Protein AF-A0A924SF98-F1 (afdb_monomer_lite)

Secondary structure (DSSP, 8-state):
--SSSHHHHHHHHHH-----TT---B-TTSPEEPTTS-EEE---SSS---GGGTHHHHHHHHHHHHHHHHHHHHHHH--

pLDDT: mean 74.38, std 15.37, range [48.28, 91.75]

Foldseek 3Di:
DPPPVVVVVVVVVVVVPVPPLPPQDLDPQRFGAASVRHTQDRADPVRGDDCVSRVVVSVVVVVVVVVVVVVVVVVVVVD

Sequence (79 aa):
MRRLLTCTTALSVALATPFPLFAQVVAEDGSVLAADGTVLCLPTVEAPCVVEDYVEQAKAIEDAMAIAAAAAAQTEADA

Radius of gyration: 17.99 Å; chains: 1; bounding box: 39×20×58 Å

Structure (mmCIF, N/CA/C/O backbone):
data_AF-A0A924SF98-F1
#
_entry.id   AF-A0A924SF98-F1
#
loop_
_atom_site.group_PDB
_atom_site.id
_atom_site.type_symbol
_atom_site.label_atom_id
_atom_site.label_alt_id
_atom_site.label_comp_id
_atom_site.label_asym_id
_atom_site.label_entity_id
_atom_site.label_seq_id
_atom_site.pdbx_PDB_ins_code
_atom_site.Cartn_x
_atom_site.Cartn_y
_atom_site.Cartn_z
_atom_site.occupancy
_atom_site.B_iso_or_equiv
_atom_site.auth_seq_id
_atom_site.auth_comp_id
_atom_site.auth_asym_id
_atom_site.auth_atom_id
_atom_site.pdbx_PDB_model_num
ATOM 1 N N . MET A 1 1 ? -29.922 -2.339 37.167 1.00 48.28 1 MET A N 1
ATOM 2 C CA . MET A 1 1 ? -29.531 -2.901 35.856 1.00 48.28 1 MET A CA 1
ATOM 3 C C . MET A 1 1 ? -28.756 -1.848 35.059 1.00 48.28 1 MET A C 1
ATOM 5 O O . MET A 1 1 ? -29.327 -1.192 34.208 1.00 48.28 1 MET A O 1
ATOM 9 N N . ARG A 1 2 ? -27.483 -1.594 35.398 1.00 52.12 2 ARG A N 1
ATOM 10 C CA . ARG A 1 2 ? -26.694 -0.471 34.834 1.00 52.12 2 ARG A CA 1
ATOM 11 C C . ARG A 1 2 ? -25.350 -0.909 34.227 1.00 52.12 2 ARG A C 1
ATOM 13 O O . ARG A 1 2 ? -24.533 -0.069 33.897 1.00 52.12 2 ARG A O 1
ATOM 20 N N . ARG A 1 3 ? -25.121 -2.226 34.119 1.00 54.06 3 ARG A N 1
ATOM 21 C CA . ARG A 1 3 ? -23.836 -2.836 33.719 1.00 54.06 3 ARG A CA 1
ATOM 22 C C . ARG A 1 3 ? -23.804 -3.374 32.282 1.00 54.06 3 ARG A C 1
ATOM 24 O O . ARG A 1 3 ? -22.763 -3.837 31.851 1.00 54.06 3 ARG A O 1
ATOM 31 N N . LEU A 1 4 ? -24.924 -3.330 31.555 1.00 55.72 4 LEU A N 1
ATOM 32 C CA . LEU A 1 4 ? -25.007 -3.882 30.194 1.00 55.72 4 LEU A CA 1
ATOM 33 C C . LEU A 1 4 ? -24.650 -2.869 29.094 1.00 55.72 4 LEU A C 1
ATOM 35 O O . LEU A 1 4 ? -24.304 -3.283 27.998 1.00 55.72 4 LEU A O 1
ATOM 39 N N . LEU A 1 5 ? -24.685 -1.562 29.379 1.00 56.12 5 LEU A N 1
ATOM 40 C CA . LEU A 1 5 ? -24.408 -0.525 28.373 1.00 56.12 5 LEU A CA 1
ATOM 41 C C . LEU A 1 5 ? -22.908 -0.261 28.158 1.00 56.12 5 LEU A C 1
ATOM 43 O O . LEU A 1 5 ? -22.516 0.213 27.099 1.00 56.12 5 LEU A O 1
ATOM 47 N N . THR A 1 6 ? -22.060 -0.602 29.130 1.00 56.91 6 THR A N 1
ATOM 48 C CA . THR A 1 6 ? -20.598 -0.434 29.035 1.00 56.91 6 THR A CA 1
ATOM 49 C C . THR A 1 6 ? -19.913 -1.515 28.199 1.00 56.91 6 THR A C 1
ATOM 51 O O . THR A 1 6 ? -18.773 -1.338 27.791 1.00 56.91 6 THR A O 1
ATOM 54 N N . CYS A 1 7 ? -20.575 -2.648 27.944 1.00 55.84 7 CYS A N 1
ATOM 55 C CA . CYS A 1 7 ? -19.985 -3.739 27.165 1.00 55.84 7 CYS A CA 1
ATOM 56 C C . CYS A 1 7 ? -20.054 -3.485 25.657 1.00 55.84 7 CYS A C 1
ATOM 58 O O . CYS A 1 7 ? -19.186 -3.944 24.925 1.00 55.84 7 CYS A O 1
ATOM 60 N N . THR A 1 8 ? -21.054 -2.737 25.191 1.00 57.66 8 THR A N 1
ATOM 61 C CA . THR A 1 8 ? -21.240 -2.441 23.767 1.00 57.66 8 THR A CA 1
ATOM 62 C C . THR A 1 8 ? -20.123 -1.574 23.194 1.00 57.66 8 THR A C 1
ATOM 64 O O . THR A 1 8 ? -19.643 -1.882 22.114 1.00 57.66 8 THR A O 1
ATOM 67 N N . THR A 1 9 ? -19.640 -0.558 23.915 1.00 57.53 9 THR A N 1
ATOM 68 C CA . THR A 1 9 ? -18.545 0.304 23.431 1.00 57.53 9 THR A CA 1
ATOM 69 C C . THR A 1 9 ? -17.216 -0.444 23.355 1.00 57.53 9 THR A C 1
ATOM 71 O O . THR A 1 9 ? -16.524 -0.366 22.345 1.00 57.53 9 THR A O 1
ATOM 74 N N . ALA A 1 10 ? -16.893 -1.250 24.369 1.00 55.38 10 ALA A N 1
ATOM 75 C CA . ALA A 1 10 ? -15.692 -2.085 24.356 1.00 55.38 10 ALA A CA 1
ATOM 76 C C . ALA A 1 10 ? -15.718 -3.130 23.225 1.00 55.38 10 ALA A C 1
ATOM 78 O O . ALA A 1 10 ? -14.685 -3.423 22.628 1.00 55.38 10 ALA A O 1
ATOM 79 N N . LEU A 1 11 ? -16.899 -3.672 22.903 1.00 55.88 11 LEU A N 1
ATOM 80 C CA . LEU A 1 11 ? -17.053 -4.630 21.811 1.00 55.88 11 LEU A CA 1
ATOM 81 C C . LEU A 1 11 ? -16.947 -3.955 20.431 1.00 55.88 11 LEU A C 1
ATOM 83 O O . LEU A 1 11 ? -16.365 -4.549 19.532 1.00 55.88 11 LEU A O 1
ATOM 87 N N . SER A 1 12 ? -17.429 -2.716 20.268 1.00 58.94 12 SER A N 1
ATOM 88 C CA . SER A 1 12 ? -17.251 -1.931 19.034 1.00 58.94 12 SER A CA 1
ATOM 89 C C . SER A 1 12 ? -15.778 -1.653 18.729 1.00 58.94 12 SER A C 1
ATOM 91 O O . SER A 1 12 ? -15.362 -1.771 17.582 1.00 58.94 12 SER A O 1
ATOM 93 N N . VAL A 1 13 ? -14.975 -1.355 19.757 1.00 60.00 13 VAL A N 1
ATOM 94 C CA . VAL A 1 13 ? -13.519 -1.170 19.616 1.00 60.00 13 VAL A CA 1
ATOM 95 C C . VAL A 1 13 ? -12.815 -2.501 19.334 1.00 60.00 13 VAL A C 1
ATOM 97 O O . VAL A 1 13 ? -11.858 -2.546 18.572 1.00 60.00 13 VAL A O 1
ATOM 100 N N . ALA A 1 14 ? -13.303 -3.611 19.895 1.00 55.19 14 ALA A N 1
ATOM 101 C CA . ALA A 1 14 ? -12.730 -4.934 19.647 1.00 55.19 14 ALA A CA 1
ATOM 102 C C . ALA A 1 14 ? -13.086 -5.514 18.262 1.00 55.19 14 ALA A C 1
ATOM 104 O O . ALA A 1 14 ? -12.285 -6.258 17.700 1.00 55.19 14 ALA A O 1
ATOM 105 N N . LEU A 1 15 ? -14.266 -5.191 17.710 1.00 56.31 15 LEU A N 1
ATOM 106 C CA . LEU A 1 15 ? -14.663 -5.536 16.335 1.00 56.31 15 LEU A CA 1
ATOM 107 C C . LEU A 1 15 ? -14.165 -4.541 15.285 1.00 56.31 15 LEU A C 1
ATOM 109 O O . LEU A 1 15 ? -14.208 -4.866 14.099 1.00 56.31 15 LEU A O 1
ATOM 113 N N . ALA A 1 16 ? -13.599 -3.403 15.688 1.00 57.41 16 ALA A N 1
ATOM 114 C CA . ALA A 1 16 ? -12.614 -2.694 14.878 1.00 57.41 16 ALA A CA 1
ATOM 115 C C . ALA A 1 16 ? -11.308 -3.511 14.840 1.00 57.41 16 ALA A C 1
ATOM 117 O O . ALA A 1 16 ? -10.221 -3.027 15.140 1.00 57.41 16 ALA A O 1
ATOM 118 N N . THR A 1 17 ? -11.412 -4.800 14.510 1.00 51.25 17 THR A N 1
ATOM 119 C CA . THR A 1 17 ? -10.263 -5.597 14.125 1.00 51.25 17 THR A CA 1
ATOM 120 C C . THR A 1 17 ? -9.650 -4.881 12.931 1.00 51.25 17 THR A C 1
ATOM 122 O O . THR A 1 17 ? -10.362 -4.709 11.934 1.00 51.25 17 THR A O 1
ATOM 125 N N . PRO A 1 18 ? -8.377 -4.456 12.990 1.00 54.78 18 PRO A N 1
ATOM 126 C CA . PRO A 1 18 ? -7.694 -4.040 11.787 1.00 54.78 18 PRO A CA 1
ATOM 127 C C . PRO A 1 18 ? -7.713 -5.278 10.898 1.00 54.78 18 PRO A C 1
ATOM 129 O O . PRO A 1 18 ? -7.059 -6.279 11.199 1.00 54.78 18 PRO A O 1
ATOM 132 N N . PHE A 1 19 ? -8.537 -5.263 9.847 1.00 50.28 19 PHE A N 1
ATOM 133 C CA . PHE A 1 19 ? -8.336 -6.192 8.746 1.00 50.28 19 PHE A CA 1
ATOM 134 C C . PHE A 1 19 ? -6.838 -6.148 8.440 1.00 50.28 19 PHE A C 1
ATOM 136 O O . PHE A 1 19 ? -6.279 -5.046 8.454 1.00 50.28 19 PHE A O 1
ATOM 143 N N . PRO A 1 20 ? -6.160 -7.299 8.281 1.00 51.00 20 PRO A N 1
ATOM 144 C CA . PRO A 1 20 ? -4.719 -7.297 8.088 1.00 51.00 20 PRO A CA 1
ATOM 145 C C . PRO A 1 20 ? -4.402 -6.307 6.967 1.00 51.00 20 PRO A C 1
ATOM 147 O O . PRO A 1 20 ? -4.843 -6.502 5.838 1.00 51.00 20 PRO A O 1
ATOM 150 N N . LEU A 1 21 ? -3.688 -5.227 7.309 1.00 52.91 21 LEU A N 1
ATOM 151 C CA . LEU A 1 21 ? -3.437 -4.066 6.439 1.00 52.91 21 LEU A CA 1
ATOM 152 C C . LEU A 1 21 ? -2.678 -4.439 5.153 1.00 52.91 21 LEU A C 1
ATOM 154 O O . LEU A 1 21 ? -2.566 -3.644 4.234 1.00 52.91 21 LEU A O 1
ATOM 158 N N . PHE A 1 22 ? -2.213 -5.685 5.066 1.00 49.22 22 PHE A N 1
ATOM 159 C CA . PHE A 1 22 ? -1.615 -6.302 3.887 1.00 49.22 22 PHE A CA 1
ATOM 160 C C . PHE A 1 22 ? -2.627 -6.844 2.870 1.00 49.22 22 PHE A C 1
ATOM 162 O O . PHE A 1 22 ? -2.221 -7.433 1.869 1.00 49.22 22 PHE A O 1
ATOM 169 N N . ALA A 1 23 ? -3.931 -6.670 3.089 1.00 52.09 23 ALA A N 1
ATOM 170 C CA . ALA A 1 23 ? -4.925 -6.845 2.041 1.00 52.09 23 ALA A CA 1
ATOM 171 C C . ALA A 1 23 ? -4.805 -5.670 1.057 1.00 52.09 23 ALA A C 1
ATOM 173 O O . ALA A 1 23 ? -5.636 -4.769 1.059 1.00 52.09 23 ALA A O 1
ATOM 174 N N . GLN A 1 24 ? -3.742 -5.656 0.245 1.00 59.97 24 GLN A N 1
ATOM 175 C CA . GLN A 1 24 ? -3.653 -4.768 -0.911 1.00 59.97 24 GLN A CA 1
ATOM 176 C C . GLN A 1 24 ? -4.905 -5.008 -1.753 1.00 59.97 24 GLN A C 1
ATOM 178 O O . GLN A 1 24 ? -5.094 -6.093 -2.311 1.00 59.97 24 GLN A O 1
ATOM 183 N N . VAL A 1 25 ? -5.810 -4.031 -1.764 1.00 64.69 25 VAL A N 1
ATOM 184 C CA . VAL A 1 25 ? -7.059 -4.138 -2.508 1.00 64.69 25 VAL A CA 1
ATOM 185 C C . VAL A 1 25 ? -6.697 -3.936 -3.968 1.00 64.69 25 VAL A C 1
ATOM 187 O O . VAL A 1 25 ? -6.393 -2.829 -4.403 1.00 64.69 25 VAL A O 1
ATOM 190 N N . VAL A 1 26 ? -6.687 -5.036 -4.712 1.00 77.12 26 VAL A N 1
ATOM 191 C CA . VAL A 1 26 ? -6.721 -4.979 -6.167 1.00 77.12 26 VAL A CA 1
ATOM 192 C C . VAL A 1 26 ? -8.170 -4.699 -6.543 1.00 77.12 26 VAL A C 1
ATOM 194 O O . VAL A 1 26 ? -9.053 -5.484 -6.187 1.00 77.12 26 VAL A O 1
ATOM 197 N N . ALA A 1 27 ? -8.435 -3.566 -7.190 1.00 83.31 27 ALA A N 1
ATOM 198 C CA . ALA A 1 27 ? -9.789 -3.250 -7.629 1.00 83.31 27 ALA A CA 1
ATOM 199 C C . ALA A 1 27 ? -10.195 -4.135 -8.826 1.00 83.31 27 ALA A C 1
ATOM 201 O O . ALA A 1 27 ? -9.375 -4.855 -9.396 1.00 83.31 27 ALA A O 1
ATOM 202 N N . GLU A 1 28 ? -11.473 -4.108 -9.213 1.00 82.69 28 GLU A N 1
ATOM 203 C CA . GLU A 1 28 ? -12.007 -4.983 -10.275 1.00 82.69 28 GLU A CA 1
ATOM 204 C C . GLU A 1 28 ? -11.333 -4.773 -11.642 1.00 82.69 28 GLU A C 1
ATOM 206 O O . GLU A 1 28 ? -11.312 -5.680 -12.473 1.00 82.69 28 GLU A O 1
ATOM 211 N N . ASP A 1 29 ? -10.760 -3.590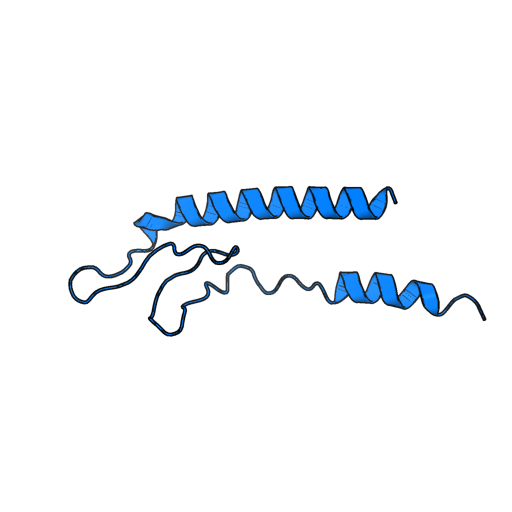 -11.863 1.00 80.75 29 ASP A N 1
ATOM 212 C CA . ASP A 1 29 ? -9.995 -3.225 -13.056 1.00 80.75 29 ASP A CA 1
ATOM 213 C C . ASP A 1 29 ? -8.510 -3.630 -12.985 1.00 80.75 29 ASP A C 1
ATOM 215 O O . ASP A 1 29 ? -7.759 -3.404 -13.933 1.00 80.75 29 ASP A O 1
ATOM 219 N N . GLY A 1 30 ? -8.078 -4.247 -11.882 1.00 83.50 30 GLY A N 1
ATOM 220 C CA . GLY A 1 30 ? -6.692 -4.637 -11.641 1.00 83.50 30 GLY A CA 1
ATOM 221 C C . GLY A 1 30 ? -5.822 -3.530 -11.045 1.00 83.50 30 GLY A C 1
ATOM 222 O O . GLY A 1 30 ? -4.625 -3.754 -10.866 1.00 83.50 30 GLY A O 1
ATOM 223 N N . SER A 1 31 ? -6.378 -2.355 -10.734 1.00 88.06 31 SER A N 1
ATOM 224 C CA . SER A 1 31 ? -5.622 -1.282 -10.083 1.00 88.06 31 SER A CA 1
ATOM 225 C C . SER A 1 31 ? -5.179 -1.672 -8.673 1.00 88.06 31 SER A C 1
ATOM 227 O O . SER A 1 31 ? -5.906 -2.322 -7.923 1.00 88.06 31 SER A O 1
ATOM 229 N N . VAL A 1 32 ? -3.964 -1.266 -8.310 1.00 88.25 32 VAL A N 1
ATOM 230 C CA . VAL A 1 32 ? -3.416 -1.430 -6.964 1.00 88.25 32 VAL A CA 1
ATOM 231 C C . VAL A 1 32 ? -3.808 -0.207 -6.150 1.00 88.25 32 VAL A C 1
ATOM 233 O O . VAL A 1 32 ? -3.415 0.912 -6.491 1.00 88.25 32 VAL A O 1
ATOM 236 N N . LEU A 1 33 ? -4.571 -0.421 -5.081 1.00 88.94 33 LEU A N 1
ATOM 237 C CA . LEU A 1 33 ? -5.003 0.636 -4.174 1.00 88.94 33 LEU A CA 1
ATOM 238 C C . LEU A 1 33 ? -4.180 0.630 -2.881 1.00 88.94 33 LEU A C 1
ATOM 240 O O . LEU A 1 33 ? -3.801 -0.424 -2.365 1.00 88.94 33 LEU A O 1
ATOM 244 N N . ALA A 1 34 ? -3.938 1.821 -2.346 1.00 87.56 34 ALA A N 1
ATOM 245 C CA . ALA A 1 34 ? -3.443 2.026 -0.995 1.00 87.56 34 ALA A CA 1
ATOM 246 C C . ALA A 1 34 ? -4.559 1.809 0.044 1.00 87.56 34 ALA A C 1
ATOM 248 O O . ALA A 1 34 ? -5.742 1.703 -0.289 1.00 87.56 34 ALA A O 1
ATOM 249 N N . ALA A 1 35 ? -4.182 1.770 1.324 1.00 83.19 35 ALA A N 1
ATOM 250 C CA . ALA A 1 35 ? -5.102 1.537 2.440 1.00 83.19 35 ALA A CA 1
ATOM 251 C C . ALA A 1 35 ? -6.195 2.619 2.594 1.00 83.19 35 ALA A C 1
ATOM 253 O O . ALA A 1 35 ? -7.246 2.356 3.178 1.00 83.19 35 ALA A O 1
ATOM 254 N N . ASP A 1 36 ? -5.972 3.816 2.050 1.00 83.38 36 ASP A N 1
ATOM 255 C CA . ASP A 1 36 ? -6.923 4.933 2.013 1.00 83.38 36 ASP A CA 1
ATOM 256 C C . ASP A 1 36 ? -7.814 4.936 0.752 1.00 83.38 36 ASP A C 1
ATOM 258 O O . ASP A 1 36 ? -8.662 5.814 0.596 1.00 83.38 36 ASP A O 1
ATOM 262 N N . GLY A 1 37 ? -7.631 3.965 -0.152 1.00 84.06 37 GLY A N 1
ATOM 263 C CA . GLY A 1 37 ? -8.313 3.889 -1.444 1.00 84.06 37 GLY A CA 1
ATOM 264 C C . GLY A 1 37 ? -7.642 4.685 -2.569 1.00 84.06 37 GLY A C 1
ATOM 265 O O . GLY A 1 37 ? -8.168 4.716 -3.682 1.00 84.06 37 GLY A O 1
ATOM 266 N N . THR A 1 38 ? -6.488 5.312 -2.325 1.00 88.94 38 THR A N 1
ATOM 267 C CA . THR A 1 38 ? -5.712 5.995 -3.367 1.00 88.94 38 THR A CA 1
ATOM 268 C C . THR A 1 38 ? -5.172 4.988 -4.382 1.00 88.94 38 THR A C 1
ATOM 270 O O . THR A 1 38 ? -4.627 3.951 -4.013 1.00 88.94 38 THR A O 1
ATOM 273 N N . VAL A 1 39 ? -5.279 5.294 -5.677 1.00 91.44 39 VAL A N 1
ATOM 274 C CA . VAL A 1 39 ? -4.706 4.454 -6.740 1.00 91.44 39 VAL A CA 1
ATOM 275 C C . VAL A 1 39 ? -3.189 4.636 -6.776 1.00 91.44 39 VAL A C 1
ATOM 277 O O . VAL A 1 39 ? -2.700 5.730 -7.050 1.00 91.44 39 VAL A O 1
ATOM 280 N N . LEU A 1 40 ? -2.449 3.557 -6.524 1.00 89.50 40 LEU A N 1
ATOM 281 C CA . LEU A 1 40 ? -0.985 3.519 -6.569 1.00 89.50 40 LEU A CA 1
ATOM 282 C C . LEU A 1 40 ? -0.463 3.147 -7.956 1.00 89.50 40 LEU A C 1
ATOM 284 O O . LEU A 1 40 ? 0.538 3.688 -8.415 1.00 89.50 40 LEU A O 1
ATOM 288 N N . CYS A 1 41 ? -1.143 2.223 -8.633 1.00 91.44 41 CYS A N 1
ATOM 289 C CA . CYS A 1 41 ? -0.782 1.810 -9.980 1.00 91.44 41 CYS A CA 1
ATOM 290 C C . CYS A 1 41 ? -1.997 1.257 -10.729 1.00 91.44 41 CYS A C 1
ATOM 292 O O . CYS A 1 41 ? -2.832 0.566 -10.147 1.00 91.44 41 CYS A O 1
ATOM 294 N N . LEU A 1 42 ? -2.072 1.538 -12.030 1.00 91.75 42 LEU A N 1
ATOM 295 C CA . LEU A 1 42 ? -3.043 0.945 -12.945 1.00 91.75 42 LEU A CA 1
ATOM 296 C C . LEU A 1 42 ? -2.274 0.133 -13.998 1.00 91.75 42 LEU A C 1
ATOM 298 O O . LEU A 1 42 ? -1.583 0.735 -14.826 1.00 91.75 42 LEU A O 1
ATOM 302 N N . PRO A 1 43 ? -2.355 -1.208 -13.981 1.00 89.25 43 PRO A N 1
ATOM 303 C CA . PRO A 1 43 ? -1.605 -2.023 -14.920 1.00 89.25 43 PRO A CA 1
ATOM 304 C C . PRO A 1 43 ? -2.174 -1.873 -16.332 1.00 89.25 43 PRO A C 1
ATOM 306 O O . PRO A 1 43 ? -3.384 -1.916 -16.551 1.00 89.25 43 PRO A O 1
ATOM 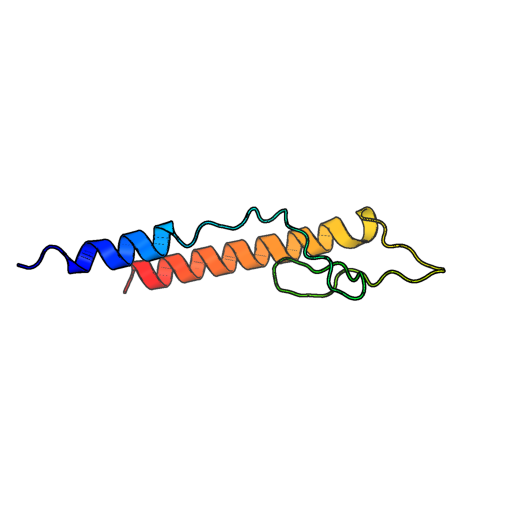309 N N . THR A 1 44 ? -1.287 -1.748 -17.314 1.00 89.81 44 THR A N 1
ATOM 310 C CA . THR A 1 44 ? -1.637 -1.817 -18.739 1.00 89.81 44 THR A CA 1
ATOM 311 C C . THR A 1 44 ? -0.838 -2.928 -19.415 1.00 89.81 44 THR A C 1
ATOM 313 O O . THR A 1 44 ? 0.121 -3.449 -18.850 1.00 89.81 44 THR A O 1
ATOM 316 N N . VAL A 1 45 ? -1.215 -3.298 -20.644 1.00 86.81 45 VAL A N 1
ATOM 317 C CA . VAL A 1 45 ? -0.530 -4.359 -21.409 1.00 86.81 45 VAL A CA 1
ATOM 318 C C . VAL A 1 45 ? 0.958 -4.046 -21.620 1.00 86.81 45 VAL A C 1
ATOM 320 O O . VAL A 1 45 ? 1.780 -4.956 -21.668 1.00 86.81 45 VAL A O 1
ATOM 323 N N . GLU A 1 46 ? 1.305 -2.765 -21.725 1.00 87.81 46 GLU A N 1
ATOM 324 C CA . GLU A 1 46 ? 2.666 -2.296 -22.010 1.00 87.81 46 GLU A CA 1
ATOM 325 C C . GLU A 1 46 ? 3.435 -1.887 -20.743 1.00 87.81 46 GLU A C 1
ATOM 327 O O . GLU A 1 46 ? 4.662 -1.803 -20.773 1.00 87.81 46 GLU A O 1
ATOM 332 N N . ALA A 1 47 ? 2.734 -1.667 -19.626 1.00 86.19 47 ALA A N 1
ATOM 333 C CA . ALA A 1 47 ? 3.312 -1.254 -18.351 1.00 86.19 47 ALA A CA 1
ATOM 334 C C . ALA A 1 47 ? 2.662 -2.032 -17.190 1.00 86.19 47 ALA A C 1
ATOM 336 O O . ALA A 1 47 ? 1.609 -1.619 -16.686 1.00 86.19 47 ALA A O 1
ATOM 337 N N . PRO A 1 48 ? 3.253 -3.169 -16.772 1.00 87.31 48 PRO A N 1
ATOM 338 C CA . PRO A 1 48 ? 2.823 -3.873 -15.571 1.00 87.31 48 PRO A CA 1
ATOM 339 C C . PRO A 1 48 ? 3.197 -3.076 -14.315 1.00 87.31 48 PRO A C 1
ATOM 341 O O . PRO A 1 48 ? 4.199 -2.365 -14.293 1.00 87.31 48 PRO A O 1
ATOM 344 N N . CYS A 1 49 ? 2.418 -3.239 -13.248 1.00 88.25 49 CYS A N 1
ATOM 345 C CA . CYS A 1 49 ? 2.742 -2.659 -11.948 1.00 88.25 49 CYS A CA 1
ATOM 346 C C . CYS A 1 49 ? 3.917 -3.406 -11.306 1.00 88.25 49 CYS A C 1
ATOM 348 O O . CYS A 1 49 ? 3.834 -4.613 -11.071 1.00 88.25 49 CYS A O 1
ATOM 350 N N . VAL A 1 50 ? 4.995 -2.680 -11.010 1.00 89.44 50 VAL A N 1
ATOM 351 C CA . VAL A 1 50 ? 6.171 -3.181 -10.291 1.00 89.44 50 VAL A CA 1
ATOM 352 C C . VAL A 1 50 ? 6.122 -2.630 -8.870 1.00 89.44 50 VAL A C 1
ATOM 354 O O . VAL A 1 50 ? 5.992 -1.427 -8.669 1.00 89.44 50 VAL A O 1
ATOM 357 N N . VAL A 1 51 ? 6.174 -3.516 -7.874 1.00 85.81 51 VAL A N 1
ATOM 358 C CA . VAL A 1 51 ? 5.900 -3.182 -6.464 1.00 85.81 51 VAL A CA 1
ATOM 359 C C . VAL A 1 51 ? 6.855 -2.115 -5.934 1.00 85.81 51 VAL A C 1
ATOM 361 O O . VAL A 1 51 ? 6.462 -1.234 -5.170 1.00 85.81 51 VAL A O 1
ATOM 364 N N . GLU A 1 52 ? 8.107 -2.179 -6.367 1.00 90.94 52 GLU A N 1
ATOM 365 C CA . GLU A 1 52 ? 9.180 -1.268 -5.996 1.00 90.94 52 GLU A CA 1
ATOM 366 C C . GLU A 1 52 ? 8.884 0.193 -6.376 1.00 90.94 52 GLU A C 1
ATOM 368 O O . GLU A 1 52 ? 9.387 1.094 -5.705 1.00 90.94 52 GLU A O 1
ATOM 373 N N . ASP A 1 53 ? 8.030 0.437 -7.376 1.00 89.94 53 ASP A N 1
ATOM 374 C CA . ASP A 1 53 ? 7.709 1.786 -7.856 1.00 89.94 53 ASP A CA 1
ATOM 375 C C . ASP A 1 53 ? 6.742 2.538 -6.929 1.00 89.94 53 ASP A C 1
ATOM 377 O O . ASP A 1 53 ? 6.718 3.769 -6.924 1.00 89.94 53 ASP A O 1
ATOM 381 N N . TYR A 1 54 ? 5.953 1.819 -6.122 1.00 88.06 54 TYR A N 1
ATOM 382 C CA . TYR A 1 54 ? 4.909 2.413 -5.276 1.00 88.06 54 TYR A CA 1
ATOM 383 C C . TYR A 1 54 ? 4.967 1.996 -3.802 1.00 88.06 54 TYR A C 1
ATOM 385 O O . TYR A 1 54 ? 4.159 2.468 -3.002 1.00 88.06 54 TYR A O 1
ATOM 393 N N . VAL A 1 55 ? 5.935 1.166 -3.396 1.00 88.56 55 VAL A N 1
ATOM 394 C CA . VAL A 1 55 ? 6.052 0.697 -2.003 1.00 88.56 55 VAL A CA 1
ATOM 395 C C . VAL A 1 55 ? 6.268 1.841 -1.008 1.00 88.56 55 VAL A C 1
ATOM 397 O O . VAL A 1 55 ? 5.689 1.835 0.076 1.00 88.56 55 VAL A O 1
ATOM 400 N N . GLU A 1 56 ? 7.074 2.841 -1.364 1.00 91.50 56 GLU A N 1
ATOM 401 C CA . GLU A 1 56 ? 7.357 3.972 -0.471 1.00 91.50 56 GLU A CA 1
ATOM 402 C C . GLU A 1 56 ? 6.157 4.924 -0.377 1.00 91.50 56 GLU A C 1
ATOM 404 O O . GLU A 1 56 ? 5.866 5.454 0.694 1.00 91.50 56 GLU A O 1
ATOM 409 N N . GLN A 1 57 ? 5.403 5.081 -1.469 1.00 89.12 57 GLN A N 1
ATOM 410 C CA . GLN A 1 57 ? 4.155 5.842 -1.463 1.00 89.12 57 GLN A CA 1
ATOM 411 C C . GLN A 1 57 ? 3.089 5.151 -0.605 1.00 89.12 57 GLN A C 1
ATOM 413 O O . GLN A 1 57 ? 2.425 5.812 0.190 1.00 89.12 57 GLN A O 1
ATOM 418 N N . ALA A 1 58 ? 2.961 3.826 -0.726 1.00 87.88 58 ALA A N 1
ATOM 419 C CA . ALA A 1 58 ? 2.048 3.032 0.090 1.00 87.88 58 ALA A CA 1
ATOM 420 C C . ALA A 1 58 ? 2.358 3.185 1.587 1.00 87.88 58 ALA A C 1
ATOM 422 O O . ALA A 1 58 ? 1.464 3.513 2.363 1.00 87.88 58 ALA A O 1
ATOM 423 N N . LYS A 1 59 ? 3.634 3.054 1.982 1.00 88.69 59 LYS A N 1
ATOM 424 C CA . LYS A 1 59 ? 4.065 3.249 3.377 1.00 88.69 59 LYS A CA 1
ATOM 425 C C . LYS A 1 59 ? 3.773 4.653 3.894 1.00 88.69 59 LYS A C 1
ATOM 427 O O . LYS A 1 59 ? 3.293 4.799 5.009 1.00 88.69 59 LYS A O 1
ATOM 432 N N .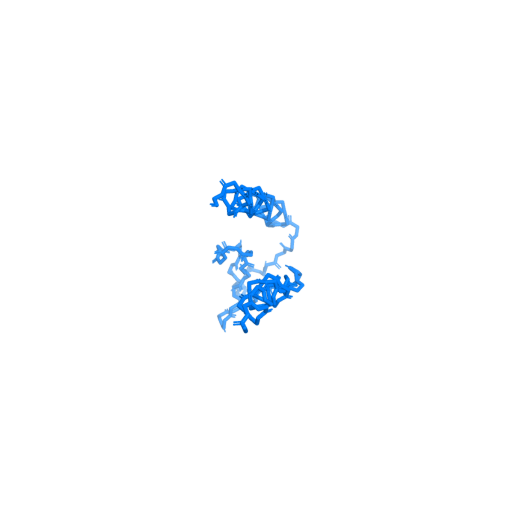 ALA A 1 60 ? 4.023 5.688 3.092 1.00 91.06 60 ALA A N 1
ATOM 433 C CA . ALA A 1 60 ? 3.748 7.062 3.508 1.00 91.06 60 ALA A CA 1
ATOM 434 C C . ALA A 1 60 ? 2.253 7.293 3.798 1.00 91.06 60 ALA A C 1
ATOM 436 O O . ALA A 1 60 ? 1.903 8.008 4.739 1.00 91.06 60 ALA A O 1
ATOM 437 N N . ILE A 1 61 ? 1.371 6.673 3.009 1.00 87.88 61 ILE A N 1
ATOM 438 C CA . ILE A 1 61 ? -0.078 6.709 3.230 1.00 87.88 61 ILE A CA 1
ATOM 439 C C . ILE A 1 61 ? -0.445 5.929 4.498 1.00 87.88 61 ILE A C 1
ATOM 441 O O . ILE A 1 61 ? -1.207 6.430 5.324 1.00 87.88 61 ILE A O 1
ATOM 445 N N . GLU A 1 62 ? 0.126 4.740 4.692 1.00 86.31 62 GLU A N 1
ATOM 446 C CA . GLU A 1 62 ? -0.082 3.935 5.900 1.00 86.31 62 GLU A CA 1
ATOM 447 C C . GLU A 1 62 ? 0.344 4.682 7.171 1.00 86.31 62 GLU A C 1
ATOM 449 O O . GLU A 1 62 ? -0.420 4.739 8.136 1.00 86.31 62 GLU A O 1
ATOM 454 N N . ASP A 1 63 ? 1.515 5.318 7.160 1.00 88.50 63 ASP A N 1
ATOM 455 C CA . ASP A 1 63 ? 2.017 6.112 8.282 1.00 88.50 63 ASP A CA 1
ATOM 456 C C . ASP A 1 63 ? 1.084 7.292 8.588 1.00 88.50 63 ASP A C 1
ATOM 458 O O . ASP A 1 63 ? 0.742 7.546 9.747 1.00 88.50 63 ASP A O 1
ATOM 462 N N . ALA A 1 64 ? 0.605 7.993 7.554 1.00 88.19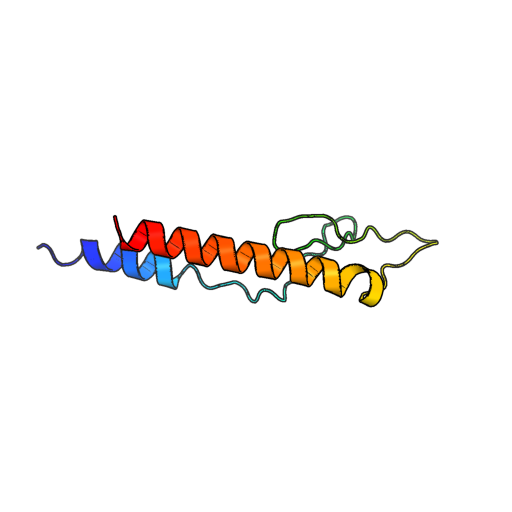 64 ALA A N 1
ATOM 463 C CA . ALA A 1 64 ? -0.354 9.083 7.713 1.00 88.19 64 ALA A CA 1
ATOM 464 C C . ALA A 1 64 ? -1.683 8.597 8.318 1.00 88.19 64 ALA A C 1
ATOM 466 O O . ALA A 1 64 ? -2.236 9.246 9.212 1.00 88.19 64 ALA A O 1
ATOM 467 N N . MET A 1 65 ? -2.175 7.436 7.882 1.00 84.38 65 MET A N 1
ATOM 468 C CA . MET A 1 65 ? -3.378 6.817 8.435 1.00 84.38 65 MET A CA 1
ATOM 469 C C . MET A 1 65 ? -3.183 6.359 9.881 1.00 84.38 65 MET A C 1
ATOM 471 O O . MET A 1 65 ? -4.081 6.550 10.699 1.00 84.38 65 MET A O 1
ATOM 475 N N . ALA A 1 66 ? -2.022 5.801 10.225 1.00 85.44 66 ALA A N 1
ATOM 476 C CA . ALA A 1 66 ? -1.706 5.394 11.590 1.00 85.44 66 ALA A CA 1
ATOM 477 C C . ALA A 1 66 ? -1.685 6.600 12.543 1.00 85.44 66 ALA A C 1
ATOM 479 O O . ALA A 1 66 ? -2.243 6.533 13.640 1.00 85.44 66 ALA A O 1
ATOM 480 N N . ILE A 1 67 ? -1.112 7.727 12.105 1.00 88.62 67 ILE A N 1
ATOM 481 C CA . ILE A 1 67 ? -1.131 8.989 12.857 1.00 88.62 67 ILE A CA 1
ATOM 482 C C . ILE A 1 67 ? -2.572 9.493 13.029 1.00 88.62 67 ILE A C 1
ATOM 484 O O . ILE A 1 67 ? -2.965 9.855 14.139 1.00 88.62 67 ILE A O 1
ATOM 488 N N . ALA A 1 68 ? -3.378 9.484 11.963 1.00 81.75 68 ALA A N 1
ATOM 489 C CA . ALA A 1 68 ? -4.776 9.913 12.016 1.00 81.75 68 ALA A CA 1
ATOM 490 C C . ALA A 1 68 ? -5.629 9.026 12.942 1.00 81.75 68 ALA A C 1
ATOM 492 O O . ALA A 1 68 ? -6.411 9.541 13.741 1.00 81.75 68 ALA A O 1
ATOM 493 N N . ALA A 1 69 ? -5.441 7.706 12.889 1.00 79.69 69 ALA A N 1
ATOM 494 C CA . ALA A 1 69 ? -6.125 6.755 13.758 1.00 79.69 69 ALA A CA 1
ATOM 495 C C . ALA A 1 69 ? -5.737 6.947 15.233 1.00 79.69 69 ALA A C 1
ATOM 497 O O . ALA A 1 69 ? -6.604 6.938 16.106 1.00 79.69 69 ALA A O 1
ATOM 498 N N . ALA A 1 70 ? -4.452 7.184 15.521 1.00 80.81 70 ALA A N 1
ATOM 499 C CA . ALA A 1 70 ? -3.986 7.473 16.875 1.00 80.81 70 ALA A CA 1
ATOM 500 C C . ALA A 1 70 ? -4.565 8.790 17.421 1.00 80.81 70 ALA A C 1
ATOM 502 O O . ALA A 1 70 ? -4.941 8.856 18.592 1.00 80.81 70 ALA A O 1
ATOM 503 N N . ALA A 1 71 ? -4.682 9.821 16.577 1.00 77.88 71 ALA A N 1
ATOM 504 C CA . ALA A 1 71 ? -5.304 11.089 16.950 1.00 77.88 71 ALA A CA 1
ATOM 505 C C . ALA A 1 71 ? -6.809 10.932 17.235 1.00 77.88 71 ALA A C 1
ATOM 507 O O . ALA A 1 71 ? -7.289 11.428 18.253 1.00 77.88 71 ALA A O 1
ATOM 508 N N . ALA A 1 72 ? -7.538 10.193 16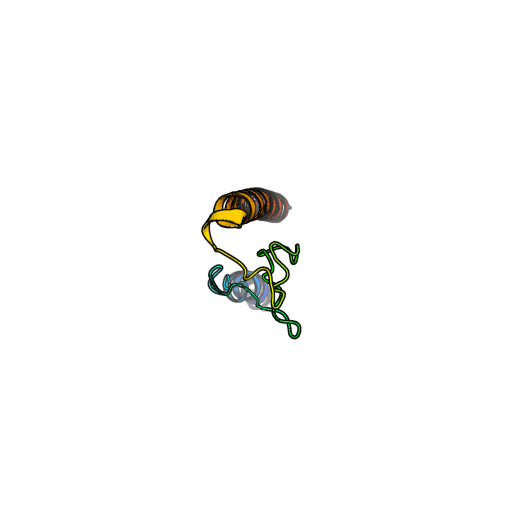.391 1.00 73.62 72 ALA A N 1
ATOM 509 C CA . ALA A 1 72 ? -8.956 9.897 16.605 1.00 73.62 72 ALA A CA 1
ATOM 510 C C . ALA A 1 72 ? -9.189 9.131 17.921 1.00 73.62 72 ALA A C 1
ATOM 512 O O . ALA A 1 72 ? -10.042 9.514 18.723 1.00 73.62 72 ALA A O 1
ATOM 513 N N . ALA A 1 73 ? -8.363 8.119 18.206 1.00 72.06 73 ALA A N 1
ATOM 514 C CA . ALA A 1 73 ? -8.444 7.352 19.448 1.00 72.06 73 ALA A CA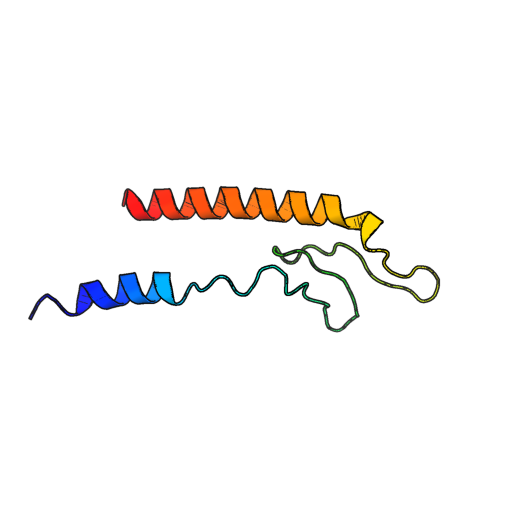 1
ATOM 515 C C . ALA A 1 73 ? -8.198 8.210 20.705 1.00 72.06 73 ALA A C 1
ATOM 517 O O . ALA A 1 73 ? -8.821 7.974 21.736 1.00 72.06 73 ALA A O 1
ATOM 518 N N . GLN A 1 74 ? -7.324 9.223 20.635 1.00 68.81 74 GLN A N 1
ATOM 519 C CA . GLN A 1 74 ? -7.115 10.167 21.742 1.00 68.81 74 GLN A CA 1
ATOM 520 C C . GLN A 1 74 ? -8.319 11.093 21.938 1.00 68.81 74 GLN A C 1
ATOM 522 O O . GLN A 1 74 ? -8.754 11.290 23.068 1.00 68.81 74 GLN A O 1
ATOM 527 N N . THR A 1 75 ? -8.911 11.608 20.856 1.00 66.38 75 THR A N 1
ATOM 528 C CA . THR A 1 75 ? -10.110 12.458 20.961 1.00 66.38 75 THR A CA 1
ATOM 529 C C . THR A 1 75 ? -11.326 11.722 21.518 1.00 66.38 75 THR A C 1
ATOM 531 O O . THR A 1 75 ? -12.139 12.334 22.201 1.00 66.38 75 THR A O 1
ATOM 534 N N . GLU A 1 76 ? -11.442 10.415 21.269 1.00 61.81 76 GLU A N 1
ATOM 535 C CA . GLU A 1 76 ? -12.500 9.574 21.842 1.00 61.81 76 GLU A CA 1
ATOM 536 C C . GLU A 1 76 ? -12.216 9.154 23.295 1.00 61.81 76 GLU A C 1
ATOM 538 O O . GLU A 1 76 ? -13.146 8.796 24.012 1.00 61.81 76 GLU A O 1
ATOM 543 N N . ALA A 1 77 ? -10.955 9.194 23.744 1.00 60.81 77 ALA A N 1
ATOM 544 C CA . ALA A 1 77 ? -10.564 8.863 25.116 1.00 60.81 77 ALA A CA 1
ATOM 545 C C . ALA A 1 77 ? -10.660 10.056 26.089 1.00 60.81 77 ALA A C 1
ATOM 547 O O . ALA A 1 77 ? -10.850 9.842 27.287 1.00 60.81 77 ALA A O 1
ATOM 548 N N . ASP A 1 78 ? -10.527 11.290 25.589 1.00 52.31 78 ASP A N 1
ATOM 549 C CA . ASP A 1 78 ? -10.664 12.541 26.359 1.00 52.31 78 ASP A CA 1
ATOM 550 C C . ASP A 1 78 ? -12.111 13.097 26.397 1.00 52.31 78 ASP A C 1
ATOM 552 O O . ASP A 1 78 ? -12.366 14.097 27.075 1.00 52.31 78 ASP A O 1
ATOM 556 N N . ALA A 1 79 ? -13.058 12.467 25.687 1.00 50.72 79 ALA A N 1
ATOM 557 C CA . ALA A 1 79 ? -14.486 12.822 25.649 1.00 50.72 79 ALA A CA 1
ATOM 558 C C . ALA A 1 79 ? -15.341 11.946 26.586 1.00 50.72 79 ALA A C 1
ATOM 560 O O . ALA A 1 79 ? -16.279 12.501 27.209 1.00 50.72 79 ALA A O 1
#